Protein AF-A0A449IG49-F1 (afdb_monomer_lite)

Structure (mmCIF, N/CA/C/O backbone):
data_AF-A0A449IG49-F1
#
_entry.id   AF-A0A449IG49-F1
#
loop_
_atom_site.group_PDB
_atom_site.id
_atom_site.type_symbol
_atom_site.label_atom_id
_atom_site.label_alt_id
_atom_site.label_comp_id
_atom_site.label_asym_id
_atom_site.label_entity_id
_atom_site.label_seq_id
_atom_site.pdbx_PDB_ins_code
_atom_site.Cartn_x
_atom_site.Cartn_y
_atom_site.Cartn_z
_atom_site.occupancy
_atom_site.B_iso_or_equiv
_atom_site.auth_seq_id
_atom_site.auth_comp_id
_atom_site.auth_asym_id
_atom_site.auth_atom_id
_atom_site.pdbx_PDB_model_num
ATOM 1 N N . MET A 1 1 ? 4.231 -9.364 1.320 1.00 68.06 1 MET A N 1
ATOM 2 C CA . MET A 1 1 ? 3.549 -8.096 0.976 1.00 68.06 1 MET A CA 1
ATOM 3 C C . MET A 1 1 ? 2.553 -7.715 2.068 1.00 68.06 1 MET A C 1
ATOM 5 O O . MET A 1 1 ? 1.968 -8.600 2.694 1.00 68.06 1 MET A O 1
ATOM 9 N N . PHE A 1 2 ? 2.395 -6.419 2.319 1.00 80.69 2 PHE A N 1
ATOM 10 C CA . PHE A 1 2 ? 1.358 -5.813 3.162 1.00 80.69 2 PHE A CA 1
ATOM 11 C C . PHE A 1 2 ? 0.821 -4.590 2.404 1.00 80.69 2 PHE A C 1
ATOM 13 O O . PHE A 1 2 ? 1.574 -3.999 1.634 1.00 80.69 2 PHE A O 1
ATOM 20 N N . LEU A 1 3 ? -0.440 -4.213 2.625 1.00 86.75 3 LEU A N 1
ATOM 21 C CA . LEU A 1 3 ? -1.014 -2.971 2.102 1.00 86.75 3 LEU A CA 1
ATOM 22 C C . LEU A 1 3 ? -1.261 -2.001 3.261 1.00 86.75 3 LEU A C 1
ATOM 24 O O . LEU A 1 3 ? -1.861 -2.383 4.275 1.00 86.75 3 LEU A O 1
ATOM 28 N N . GLY A 1 4 ? -0.797 -0.760 3.096 1.00 89.56 4 GLY A N 1
ATOM 29 C CA . GLY A 1 4 ? -1.185 0.362 3.949 1.00 89.56 4 GLY A CA 1
ATOM 30 C C . GLY A 1 4 ? -2.659 0.722 3.757 1.00 89.56 4 GLY A C 1
ATOM 31 O O . GLY A 1 4 ? -3.385 0.046 3.034 1.00 89.56 4 GLY A O 1
ATOM 32 N N . ASP A 1 5 ? -3.115 1.785 4.413 1.00 93.25 5 ASP A N 1
ATOM 33 C CA . ASP A 1 5 ? -4.491 2.287 4.244 1.00 93.25 5 ASP A CA 1
ATOM 34 C C . ASP A 1 5 ? -4.647 3.134 2.967 1.00 93.25 5 ASP A C 1
ATOM 36 O O . ASP A 1 5 ? -5.755 3.364 2.498 1.00 93.25 5 ASP A O 1
ATOM 40 N N . ARG A 1 6 ? -3.518 3.524 2.365 1.00 94.94 6 ARG A N 1
ATOM 41 C CA . ARG A 1 6 ? -3.406 4.150 1.049 1.00 94.94 6 ARG A CA 1
ATOM 42 C C . ARG A 1 6 ? -2.191 3.584 0.317 1.00 94.94 6 ARG A C 1
ATOM 44 O O . ARG A 1 6 ? -1.152 3.349 0.939 1.00 94.94 6 ARG A O 1
ATOM 51 N N . VAL A 1 7 ? -2.310 3.391 -0.992 1.00 94.69 7 VAL A N 1
ATOM 52 C CA . VAL A 1 7 ? -1.208 3.028 -1.896 1.00 94.69 7 VAL A CA 1
ATOM 53 C C . VAL A 1 7 ? -1.041 4.147 -2.916 1.00 94.69 7 VAL A C 1
ATOM 55 O O . VAL A 1 7 ? -2.020 4.604 -3.499 1.00 94.69 7 VAL A O 1
ATOM 58 N N . VAL A 1 8 ? 0.193 4.599 -3.133 1.00 94.62 8 VAL A N 1
ATOM 59 C CA . VAL A 1 8 ? 0.526 5.597 -4.157 1.00 94.62 8 VAL A CA 1
ATOM 60 C C . VAL A 1 8 ? 1.431 4.930 -5.179 1.00 94.62 8 VAL A C 1
ATOM 62 O O . VAL A 1 8 ? 2.517 4.464 -4.836 1.00 94.62 8 VAL A O 1
ATOM 65 N N . VAL A 1 9 ? 0.976 4.876 -6.427 1.00 93.50 9 VAL A N 1
ATOM 66 C CA . VAL A 1 9 ? 1.737 4.319 -7.548 1.00 93.50 9 VAL A CA 1
ATOM 67 C C . VAL A 1 9 ? 2.457 5.469 -8.238 1.00 93.50 9 VAL A C 1
ATOM 69 O O . VAL A 1 9 ? 1.839 6.479 -8.577 1.00 93.50 9 VAL A O 1
ATOM 72 N N . MET A 1 10 ? 3.764 5.325 -8.441 1.00 93.62 10 MET A N 1
ATOM 73 C CA . MET A 1 10 ? 4.622 6.355 -9.028 1.00 93.62 10 MET A CA 1
ATOM 74 C C . MET A 1 10 ? 5.041 5.958 -10.446 1.00 93.62 10 MET A C 1
ATOM 76 O O . MET A 1 10 ? 5.411 4.811 -10.680 1.00 93.62 10 MET A O 1
ATOM 80 N N . GLN A 1 11 ? 5.028 6.907 -11.380 1.00 90.94 11 GLN A N 1
ATOM 81 C CA . GLN A 1 11 ? 5.668 6.757 -12.687 1.00 90.94 11 GLN A CA 1
ATOM 82 C C . GLN A 1 11 ? 7.170 7.058 -12.561 1.00 90.94 11 GLN A C 1
ATOM 84 O O . GLN A 1 11 ? 7.529 8.026 -11.878 1.00 90.94 11 GLN A O 1
ATOM 89 N N . PRO A 1 12 ? 8.053 6.285 -13.215 1.00 89.44 12 PRO A N 1
ATOM 90 C CA . PRO A 1 12 ? 9.463 6.633 -13.331 1.00 89.44 12 PRO A CA 1
ATOM 91 C C . PRO A 1 12 ? 9.667 7.814 -14.298 1.00 89.44 12 PRO A C 1
ATOM 93 O O . PR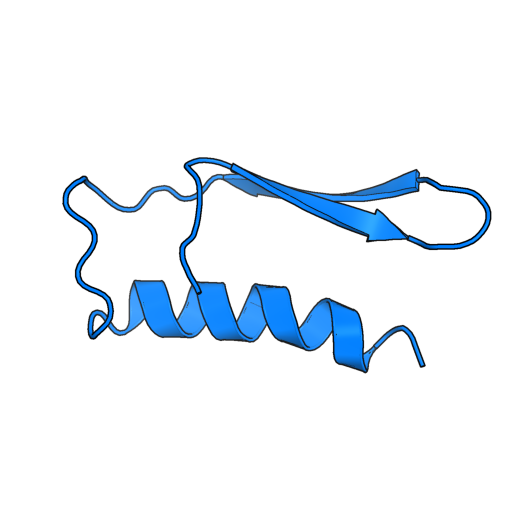O A 1 12 ? 8.918 7.978 -15.252 1.00 89.44 12 PRO A O 1
ATOM 96 N N . ASN A 1 13 ? 10.732 8.589 -14.069 1.00 84.31 13 ASN A N 1
ATOM 97 C CA . ASN A 1 13 ? 11.403 9.456 -15.053 1.00 84.31 13 ASN A CA 1
ATOM 98 C C . ASN A 1 13 ? 10.502 10.327 -15.972 1.00 84.31 13 ASN A C 1
ATOM 100 O O . ASN A 1 13 ? 10.323 9.991 -17.141 1.00 84.31 13 ASN A O 1
ATOM 104 N N . PRO A 1 14 ? 10.030 11.507 -15.515 1.00 84.19 14 PRO A N 1
ATOM 105 C CA . PRO A 1 14 ? 10.237 12.108 -14.198 1.00 84.19 14 PRO A CA 1
ATOM 106 C C . PRO A 1 14 ? 9.236 11.579 -13.162 1.00 84.19 14 PRO A C 1
ATOM 108 O O . PRO A 1 14 ? 8.082 11.324 -13.481 1.00 84.19 14 PRO A O 1
ATOM 111 N N . GLY A 1 15 ? 9.653 11.491 -11.894 1.00 90.12 15 GLY A N 1
ATOM 112 C CA . GLY A 1 15 ? 8.807 10.995 -10.802 1.00 90.12 15 GLY A CA 1
ATOM 113 C C . GLY A 1 15 ? 7.478 11.750 -10.681 1.00 90.12 15 GLY A C 1
ATOM 114 O O . GLY A 1 15 ? 7.466 12.927 -10.307 1.00 90.12 15 GLY A O 1
ATOM 115 N N . ARG A 1 16 ? 6.362 11.089 -10.996 1.00 92.38 16 ARG A N 1
ATOM 116 C CA . ARG A 1 16 ? 4.991 11.625 -10.893 1.00 92.38 16 ARG A CA 1
ATOM 117 C C . ARG A 1 16 ? 4.069 10.591 -10.261 1.00 92.38 16 ARG A C 1
ATOM 119 O O . ARG A 1 16 ? 4.339 9.398 -10.334 1.00 92.38 16 ARG A O 1
ATOM 126 N N . ILE A 1 17 ? 2.979 11.038 -9.645 1.00 94.06 17 ILE A N 1
ATOM 127 C CA . ILE A 1 17 ? 1.940 10.135 -9.142 1.00 94.06 17 ILE A CA 1
ATOM 128 C C . ILE A 1 17 ? 1.145 9.619 -10.349 1.00 94.06 17 ILE A C 1
ATOM 130 O O . ILE A 1 17 ? 0.544 10.420 -11.060 1.00 94.06 17 ILE A O 1
ATOM 134 N N . ARG A 1 18 ? 1.147 8.297 -10.567 1.00 91.38 18 ARG A N 1
ATOM 135 C CA . ARG A 1 18 ? 0.312 7.605 -11.567 1.00 91.38 18 ARG A CA 1
ATOM 136 C C . ARG A 1 18 ? -1.129 7.522 -11.076 1.00 91.38 18 ARG A C 1
ATOM 138 O O . ARG A 1 18 ? -2.049 7.925 -11.775 1.00 91.38 18 ARG A O 1
ATOM 145 N N . ARG A 1 19 ? -1.307 7.005 -9.855 1.00 93.75 19 ARG A N 1
ATOM 146 C CA . ARG A 1 19 ? -2.600 6.894 -9.171 1.00 93.75 19 ARG A CA 1
ATOM 147 C C . ARG A 1 19 ? -2.440 6.776 -7.658 1.00 93.75 19 ARG A C 1
ATOM 149 O O . ARG A 1 19 ? -1.364 6.450 -7.153 1.00 93.75 19 ARG A O 1
ATOM 156 N N . ILE A 1 20 ? -3.537 7.020 -6.951 1.00 95.69 20 ILE A N 1
ATOM 157 C CA . ILE A 1 20 ? -3.679 6.815 -5.509 1.00 95.69 20 ILE A CA 1
ATOM 158 C C . ILE A 1 20 ? -4.863 5.869 -5.302 1.00 95.69 20 ILE A C 1
ATOM 160 O O . ILE A 1 20 ? -5.928 6.104 -5.867 1.00 95.69 20 ILE A O 1
ATOM 164 N N . LEU A 1 21 ? -4.673 4.818 -4.507 1.00 94.88 21 LEU A N 1
ATOM 165 C CA . LEU A 1 21 ? -5.728 3.904 -4.079 1.00 94.88 21 LEU A CA 1
ATOM 166 C C . LEU A 1 21 ? -5.951 4.090 -2.580 1.00 94.88 21 LEU A C 1
ATOM 168 O O . LEU A 1 21 ? -4.997 3.985 -1.806 1.00 94.88 21 LEU A O 1
ATOM 172 N N . ASP A 1 22 ? -7.198 4.285 -2.169 1.00 95.56 22 ASP A N 1
ATOM 173 C CA . ASP A 1 22 ? -7.604 4.162 -0.769 1.00 95.56 22 ASP A CA 1
ATOM 174 C C . ASP A 1 22 ? -8.023 2.711 -0.487 1.00 95.56 22 ASP A C 1
ATO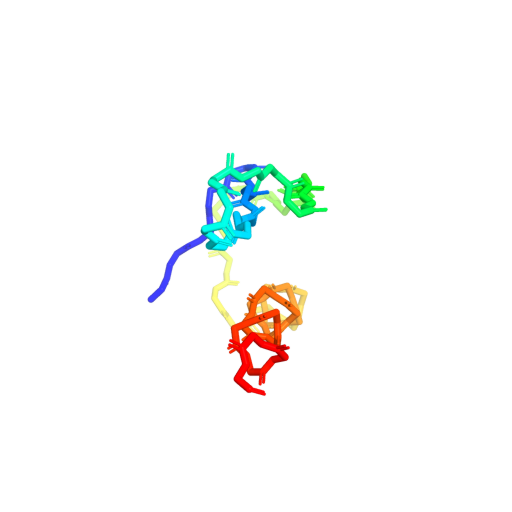M 176 O O . ASP A 1 22 ? -8.810 2.116 -1.225 1.00 95.56 22 ASP A O 1
ATOM 180 N N . ILE A 1 23 ? -7.449 2.109 0.557 1.00 94.38 23 ILE A N 1
ATOM 181 C CA . ILE A 1 23 ? -7.588 0.681 0.872 1.00 94.38 23 ILE A CA 1
ATOM 182 C C . ILE A 1 23 ? -8.623 0.515 1.987 1.00 94.38 23 ILE A C 1
ATOM 184 O O . ILE A 1 23 ? -8.281 0.30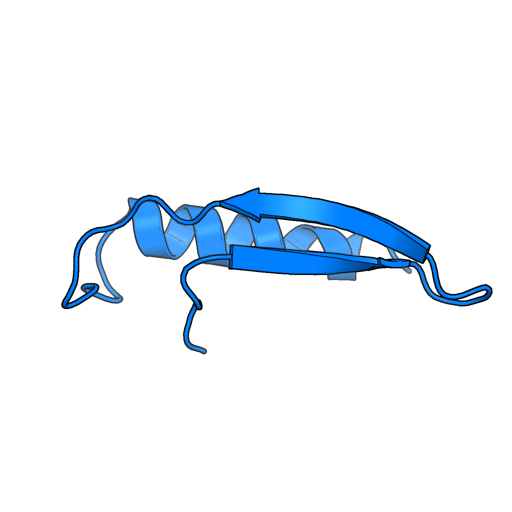5 3.158 1.00 94.38 23 IL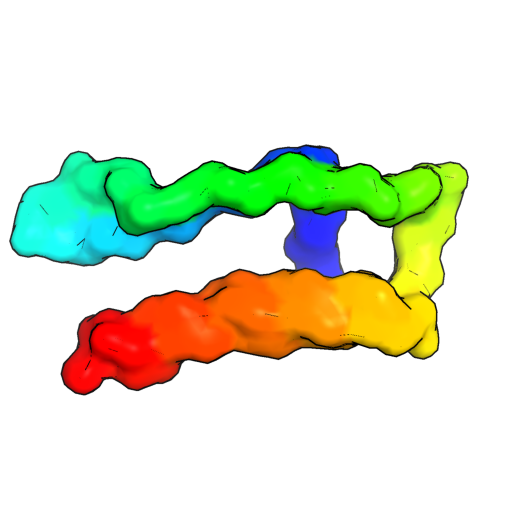E A O 1
ATOM 188 N N . ASP A 1 24 ? -9.902 0.582 1.610 1.00 92.94 24 ASP A N 1
ATOM 189 C CA . ASP A 1 24 ? -11.041 0.371 2.514 1.00 92.94 24 ASP A CA 1
ATOM 190 C C . ASP A 1 24 ? -11.251 -1.122 2.845 1.00 92.94 24 ASP A C 1
ATOM 192 O O . ASP A 1 24 ? -12.231 -1.777 2.487 1.00 92.94 24 ASP A O 1
ATOM 196 N N . LEU A 1 25 ? -10.247 -1.697 3.509 1.00 93.00 25 LEU A N 1
ATOM 197 C CA . LEU A 1 25 ? -10.312 -3.015 4.126 1.00 93.00 25 LEU A CA 1
ATOM 198 C C . LEU A 1 25 ? -10.119 -2.872 5.640 1.00 93.00 25 LEU A C 1
ATOM 200 O O . LEU A 1 25 ? -9.082 -2.329 6.049 1.00 93.00 25 LEU A O 1
ATOM 204 N N . PRO A 1 26 ? -11.040 -3.401 6.471 1.00 91.56 26 PRO A N 1
ATOM 205 C CA . PRO A 1 26 ? -10.967 -3.274 7.922 1.00 91.56 26 PRO A CA 1
ATOM 206 C C . PRO A 1 26 ? -9.720 -3.957 8.498 1.00 91.56 26 PRO A C 1
ATOM 208 O O . PRO A 1 26 ? -9.153 -4.890 7.921 1.00 91.56 26 PRO A O 1
ATOM 211 N N . 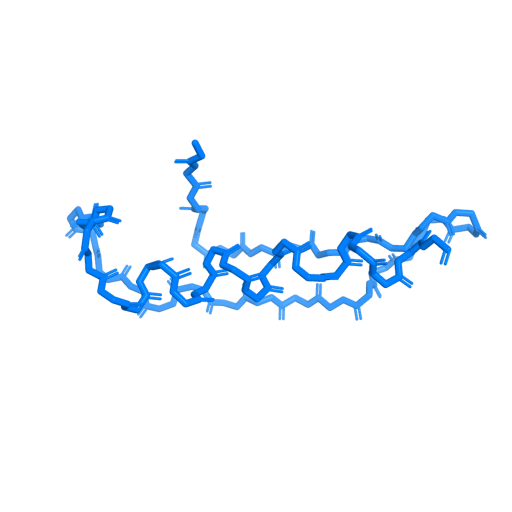ARG A 1 27 ? -9.278 -3.482 9.667 1.00 90.88 27 ARG A N 1
ATOM 212 C CA . ARG A 1 27 ? -8.185 -4.091 10.436 1.00 90.88 27 ARG A CA 1
ATOM 213 C C . ARG A 1 27 ? -8.760 -5.130 11.424 1.00 90.88 27 ARG A C 1
ATOM 215 O O . ARG A 1 27 ? -9.805 -4.856 12.006 1.00 90.88 27 ARG A O 1
ATOM 222 N N . PRO A 1 28 ? -8.072 -6.260 11.683 1.00 92.44 28 PRO A N 1
ATOM 223 C CA . PRO A 1 28 ? -6.880 -6.754 10.991 1.00 92.44 28 PRO A CA 1
ATOM 224 C C . PRO A 1 28 ? -7.224 -7.329 9.605 1.00 92.44 28 PRO A C 1
ATOM 226 O O . PRO A 1 28 ? -8.208 -8.043 9.441 1.00 92.44 28 PRO A O 1
ATOM 229 N N . ARG A 1 29 ? -6.387 -7.048 8.598 1.00 92.00 29 ARG A N 1
ATOM 230 C CA . ARG A 1 29 ? -6.612 -7.517 7.219 1.00 92.00 29 ARG A CA 1
ATOM 231 C C . ARG A 1 29 ? -6.253 -8.996 7.087 1.00 92.00 29 ARG A C 1
ATOM 233 O O . ARG A 1 29 ? -5.093 -9.365 7.280 1.00 92.00 29 ARG A O 1
ATOM 240 N N . ASN A 1 30 ? -7.219 -9.828 6.702 1.00 92.75 30 ASN A N 1
ATOM 241 C CA . ASN A 1 30 ? -6.950 -11.208 6.310 1.00 92.75 30 ASN A CA 1
ATOM 242 C C . ASN A 1 30 ? -6.282 -11.229 4.924 1.00 92.75 30 ASN A C 1
ATOM 244 O O . ASN A 1 30 ? -6.843 -10.739 3.948 1.00 92.75 30 ASN A O 1
ATOM 248 N N . ARG A 1 31 ? -5.082 -11.813 4.837 1.00 91.62 31 ARG A N 1
ATOM 249 C CA . ARG A 1 31 ? -4.310 -11.938 3.587 1.00 91.62 31 ARG A CA 1
ATOM 250 C C . ARG A 1 31 ? -4.946 -12.871 2.558 1.00 91.62 31 ARG A C 1
ATOM 252 O O . ARG A 1 31 ? -4.636 -12.746 1.379 1.00 91.62 31 ARG A O 1
ATOM 259 N N . SER A 1 32 ? -5.794 -13.787 3.015 1.00 94.56 32 SER A N 1
ATOM 260 C CA . SER A 1 32 ? -6.521 -14.747 2.182 1.00 94.56 32 SER A CA 1
ATOM 261 C C . SER A 1 32 ? -7.935 -14.270 1.817 1.00 94.56 32 SER A C 1
ATOM 263 O O . SER A 1 32 ? -8.668 -15.011 1.172 1.00 94.56 32 SER A O 1
ATOM 265 N N . ASP A 1 33 ? -8.340 -13.059 2.230 1.00 94.31 33 ASP A N 1
ATOM 266 C CA . ASP A 1 33 ? -9.561 -12.410 1.731 1.00 94.31 33 ASP A CA 1
ATOM 267 C C . ASP A 1 33 ? -9.376 -12.104 0.236 1.00 94.31 33 ASP A C 1
ATOM 269 O O . ASP A 1 33 ? -8.380 -11.494 -0.166 1.00 94.31 33 ASP A O 1
ATOM 273 N N . SER A 1 34 ? -10.337 -12.511 -0.593 1.00 96.00 34 SER A N 1
ATOM 274 C CA . SER A 1 34 ? -10.303 -12.297 -2.043 1.00 96.00 34 SER A CA 1
ATOM 275 C C . SER A 1 34 ? -10.180 -10.818 -2.419 1.00 96.00 34 SER A C 1
ATOM 277 O O . SER A 1 34 ? -9.527 -10.500 -3.410 1.00 96.00 34 SER A O 1
ATOM 279 N N . ARG A 1 35 ? -10.712 -9.897 -1.604 1.00 94.94 35 ARG A N 1
ATOM 280 C CA . ARG A 1 35 ? -10.571 -8.446 -1.815 1.00 94.94 35 ARG A CA 1
ATOM 281 C C . ARG A 1 35 ? -9.146 -7.960 -1.555 1.00 94.94 35 ARG A C 1
ATOM 283 O O . ARG A 1 35 ? -8.672 -7.066 -2.249 1.00 94.94 35 ARG A O 1
ATOM 290 N N . PHE A 1 36 ? -8.447 -8.552 -0.582 1.00 94.94 36 PHE A N 1
ATOM 291 C CA . PHE A 1 36 ? -7.032 -8.252 -0.342 1.00 94.94 36 PHE A CA 1
ATOM 292 C C . PHE A 1 36 ? -6.165 -8.758 -1.500 1.00 94.94 36 PHE A C 1
ATOM 294 O O . PHE A 1 36 ? -5.255 -8.052 -1.931 1.00 94.94 36 PHE A O 1
ATOM 301 N N . ILE A 1 37 ? -6.466 -9.954 -2.016 1.00 95.75 37 ILE A N 1
ATOM 302 C CA . ILE A 1 37 ? -5.772 -10.541 -3.170 1.00 95.75 37 ILE A CA 1
ATOM 303 C C . ILE A 1 37 ? -6.009 -9.687 -4.425 1.00 95.75 37 ILE A C 1
ATOM 305 O O . ILE A 1 37 ? -5.039 -9.284 -5.057 1.00 95.75 37 ILE A O 1
ATOM 309 N N . ALA A 1 38 ? -7.255 -9.303 -4.716 1.00 95.12 38 ALA A N 1
ATOM 310 C CA . ALA A 1 38 ? -7.586 -8.458 -5.866 1.00 95.12 38 ALA A CA 1
ATOM 311 C C . ALA A 1 38 ? -6.865 -7.096 -5.837 1.00 95.12 38 ALA A C 1
ATOM 313 O O . ALA A 1 38 ? -6.252 -6.711 -6.828 1.00 95.12 38 ALA A O 1
ATOM 314 N N . LEU A 1 39 ? -6.858 -6.397 -4.693 1.00 94.75 39 LEU A N 1
ATOM 315 C CA . LEU A 1 39 ? -6.107 -5.140 -4.534 1.00 94.75 39 LEU A CA 1
ATOM 316 C C . LEU A 1 39 ? -4.588 -5.343 -4.632 1.00 94.75 39 LEU A C 1
ATOM 318 O O . LEU A 1 39 ? -3.868 -4.461 -5.093 1.00 94.75 39 LEU A O 1
ATOM 322 N N . ARG A 1 40 ? -4.080 -6.499 -4.191 1.00 93.56 40 ARG A N 1
ATOM 323 C CA . ARG A 1 40 ? -2.669 -6.872 -4.338 1.00 93.56 40 ARG A CA 1
ATOM 324 C C . ARG A 1 40 ? -2.303 -7.096 -5.805 1.00 93.56 40 ARG A C 1
ATOM 326 O O . ARG A 1 40 ? -1.229 -6.661 -6.205 1.00 93.56 40 ARG A O 1
ATOM 333 N N . ASP A 1 41 ? -3.161 -7.756 -6.573 1.00 94.81 41 ASP A N 1
ATOM 334 C CA . ASP A 1 41 ? -2.926 -8.048 -7.988 1.00 94.81 41 ASP A CA 1
ATOM 335 C C . ASP A 1 41 ? -3.039 -6.779 -8.848 1.00 94.81 41 ASP A C 1
ATOM 337 O O . ASP A 1 41 ? -2.140 -6.514 -9.641 1.00 94.81 41 ASP A O 1
ATOM 341 N N . ASP A 1 42 ? -4.048 -5.936 -8.602 1.00 93.25 42 ASP A N 1
ATOM 342 C CA . ASP A 1 42 ? -4.235 -4.627 -9.255 1.00 93.25 42 ASP A CA 1
ATOM 343 C C . ASP A 1 42 ? -3.065 -3.652 -9.004 1.00 93.25 42 ASP A C 1
ATOM 345 O O . ASP A 1 42 ? -2.604 -2.963 -9.912 1.00 93.25 42 ASP A O 1
ATOM 349 N N . VAL A 1 43 ? -2.518 -3.607 -7.784 1.00 92.12 43 VAL A N 1
ATOM 350 C CA . VAL A 1 43 ? -1.305 -2.813 -7.505 1.00 92.12 43 VAL A CA 1
ATOM 351 C C . VAL A 1 43 ? -0.074 -3.395 -8.207 1.00 92.12 43 VAL A C 1
ATOM 353 O O . VAL A 1 43 ? 0.843 -2.649 -8.542 1.00 92.12 43 VAL A O 1
ATOM 356 N N . LEU A 1 44 ? -0.020 -4.712 -8.432 1.00 91.31 44 LEU A N 1
ATOM 357 C CA . LEU A 1 44 ? 1.117 -5.356 -9.093 1.00 91.31 44 LEU A CA 1
ATOM 358 C C . LEU A 1 44 ? 1.066 -5.256 -10.624 1.00 91.31 44 LEU A C 1
ATOM 360 O O . LEU A 1 44 ? 2.132 -5.196 -11.239 1.00 91.31 44 LEU A O 1
ATOM 364 N N . SER A 1 45 ? -0.117 -5.179 -11.244 1.00 91.81 45 SER A N 1
ATOM 365 C CA . SER A 1 45 ? -0.240 -5.020 -12.701 1.00 91.81 45 SER A CA 1
ATOM 366 C C . SER A 1 45 ? 0.309 -3.682 -13.207 1.00 91.81 45 SER A C 1
ATOM 368 O O . SER A 1 45 ? 0.914 -3.659 -14.275 1.00 91.81 45 SER A O 1
ATOM 370 N N . ASP A 1 46 ? 0.234 -2.600 -12.418 1.00 88.12 46 ASP A N 1
ATOM 371 C CA . ASP A 1 46 ? 0.879 -1.319 -12.769 1.00 88.12 46 ASP A CA 1
ATOM 372 C C . ASP A 1 46 ? 2.387 -1.456 -13.039 1.00 88.12 46 ASP A C 1
ATOM 374 O O . ASP A 1 46 ? 2.928 -0.717 -13.856 1.00 88.12 46 ASP A O 1
ATOM 378 N N . PHE A 1 47 ? 3.078 -2.378 -12.357 1.00 81.31 47 PHE A N 1
ATOM 379 C CA . PHE A 1 47 ? 4.511 -2.604 -12.570 1.00 81.31 47 PHE A CA 1
ATOM 380 C C . PHE A 1 47 ? 4.784 -3.430 -13.832 1.00 81.31 47 PHE A C 1
ATOM 382 O O . PHE A 1 47 ? 5.836 -3.263 -14.440 1.00 81.31 47 PHE A O 1
ATOM 389 N N . ALA A 1 48 ? 3.845 -4.284 -14.251 1.00 79.06 48 ALA A N 1
ATOM 390 C CA . ALA A 1 48 ? 3.949 -5.031 -15.504 1.00 79.06 48 ALA A CA 1
ATOM 391 C C . ALA A 1 48 ? 3.722 -4.135 -16.737 1.00 79.06 48 ALA A C 1
ATOM 393 O O . ALA A 1 48 ? 4.324 -4.374 -17.777 1.00 79.06 48 ALA A O 1
ATOM 394 N N . GLU A 1 49 ? 2.902 -3.085 -16.612 1.00 66.81 49 GLU A N 1
ATOM 395 C CA . GLU A 1 49 ? 2.644 -2.090 -17.668 1.00 66.81 49 GLU A CA 1
ATOM 396 C C . GLU A 1 49 ? 3.725 -0.998 -17.800 1.00 66.81 49 GLU A C 1
ATOM 398 O O . GLU A 1 49 ? 3.631 -0.136 -18.674 1.00 66.81 49 GLU A O 1
ATOM 403 N N . LEU A 1 50 ? 4.728 -0.977 -16.916 1.00 60.69 50 LEU A N 1
ATOM 404 C CA . LEU A 1 50 ? 5.822 0.007 -16.918 1.00 60.69 50 LEU A CA 1
ATOM 405 C C . LEU A 1 50 ? 7.092 -0.499 -17.637 1.00 60.69 50 LEU A C 1
ATOM 407 O O . LEU A 1 5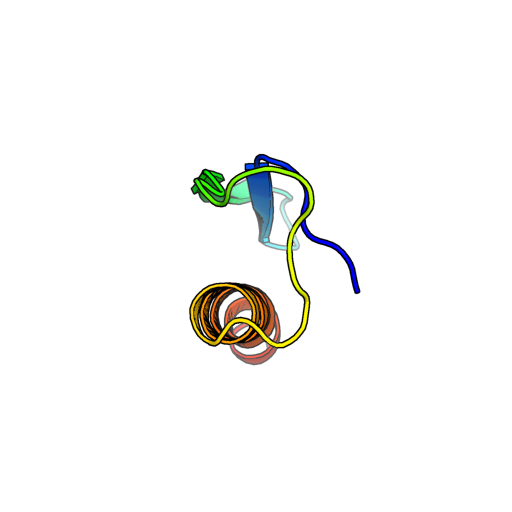0 ? 8.181 0.030 -17.397 1.00 60.69 50 LEU A O 1
ATOM 411 N N . HIS A 1 51 ? 6.943 -1.504 -18.506 1.00 53.78 51 HIS A N 1
ATOM 412 C CA . HIS A 1 51 ? 8.004 -2.159 -19.277 1.00 53.78 51 HIS A CA 1
ATOM 413 C C . HIS A 1 51 ? 7.793 -2.023 -20.790 1.00 53.78 51 HIS A C 1
ATOM 415 O O . HIS A 1 51 ? 6.657 -2.270 -21.248 1.00 53.78 51 HIS A O 1
#

Radius of gyration: 12.04 Å; chains: 1; bounding box: 22×27×30 Å

Sequence (51 aa):
MFLGDRVVVMQPNPGRIRRILDIDLPRPRNRSDSRFIALRDDVLSDFAELH

Organism: Pseudomonas fragi (NCBI:txid296)

Foldseek 3Di:
DDDDQKDFDWQVDPTDTPDMDGNPDDPPDDCPPVSNVVVVVVSVVVVVVND

Secondary structure (DSSP, 8-state):
----SEEEEEETTTTEEEEEEE---PSSPPTTSHHHHHHHHHHHHHHHTT-

pLDDT: mean 89.51, std 8.96, range [53.78, 96.0]